Protein AF-A0A924NUQ8-F1 (afdb_monomer)

Nearest PDB structures (foldseek):
  4kie-assembly1_A  TM=9.791E-01  e=3.084E-03  Escherichia coli K-12
  6hq7-assembly1_A  TM=9.470E-01  e=2.640E-02  Bdellovibrio bacteriovorus HD100
  6hq4-assembly1_B  TM=9.842E-01  e=3.732E-02  Bdellovibrio bacteriovorus HD100
  4q6j-assembly1_B  TM=9.111E-01  e=3.032E-02  Listeria monocytogenes EGD-e
  3u2e-assembly1_B  TM=9.260E-01  e=7.995E-02  Caulobacter vibrioides CB15

Radius of gyration: 15.74 Å; Cα contacts (8 Å, |Δi|>4): 49; chains: 1; bounding box: 43×20×31 Å

pLDDT: mean 89.88, std 14.86, range [42.31, 98.81]

Secondary structure (DSSP, 8-state):
-GGGT---EEE---SHHHHHHHHHTT--EEESTTT-----HHHHIIIIIS-TT-------

Structure (mmCIF, N/CA/C/O backbone):
data_AF-A0A924NUQ8-F1
#
_entry.id   AF-A0A924NUQ8-F1
#
loop_
_atom_site.group_PDB
_atom_site.id
_atom_site.type_symbol
_atom_site.label_atom_id
_atom_site.label_alt_id
_atom_site.label_comp_id
_atom_site.label_asym_id
_atom_site.label_entity_id
_atom_site.label_seq_id
_atom_site.pdbx_PDB_ins_code
_atom_site.Cartn_x
_atom_site.Cartn_y
_atom_site.Cartn_z
_atom_site.occupancy
_atom_site.B_iso_or_equiv
_atom_site.auth_seq_id
_atom_site.auth_comp_id
_atom_site.auth_asym_id
_atom_site.auth_atom_id
_atom_site.pdbx_PDB_model_num
ATOM 1 N N . ALA A 1 1 ? 8.647 -7.460 -15.663 1.00 78.94 1 ALA A N 1
ATOM 2 C CA . ALA A 1 1 ? 7.206 -7.158 -15.786 1.00 78.94 1 ALA A CA 1
ATOM 3 C C . ALA A 1 1 ? 6.909 -6.165 -16.906 1.00 78.94 1 ALA A C 1
ATOM 5 O O . ALA A 1 1 ? 6.095 -6.485 -17.764 1.00 78.94 1 ALA A O 1
ATOM 6 N N . HIS A 1 2 ? 7.610 -5.023 -16.974 1.00 84.56 2 HIS A N 1
ATOM 7 C CA . HIS A 1 2 ? 7.349 -3.990 -17.991 1.00 84.56 2 HIS A CA 1
ATOM 8 C C . HIS A 1 2 ? 7.432 -4.484 -19.441 1.00 84.56 2 HIS A C 1
ATOM 10 O O . HIS A 1 2 ? 6.574 -4.137 -20.245 1.00 84.56 2 HIS A O 1
ATOM 16 N N . ALA A 1 3 ? 8.383 -5.368 -19.766 1.00 91.94 3 ALA A N 1
ATOM 17 C CA . ALA A 1 3 ? 8.499 -5.963 -21.106 1.00 91.94 3 ALA A CA 1
ATOM 18 C C . ALA A 1 3 ? 7.252 -6.763 -21.539 1.00 91.94 3 ALA A C 1
ATOM 20 O O . ALA A 1 3 ? 6.954 -6.852 -22.726 1.00 91.94 3 ALA A O 1
ATOM 21 N N . PHE A 1 4 ? 6.504 -7.302 -20.574 1.00 92.75 4 PHE A N 1
ATOM 22 C CA . PHE A 1 4 ? 5.265 -8.047 -20.802 1.00 92.75 4 PHE A CA 1
ATOM 23 C C . PHE A 1 4 ? 4.009 -7.190 -20.587 1.00 92.75 4 PHE A C 1
ATOM 25 O O . PHE A 1 4 ? 2.904 -7.718 -20.646 1.00 92.75 4 PHE A O 1
ATOM 32 N N . LYS A 1 5 ? 4.164 -5.878 -20.339 1.00 90.62 5 LYS A N 1
ATOM 33 C CA . LYS A 1 5 ? 3.067 -4.932 -20.057 1.00 90.62 5 LYS A CA 1
ATOM 34 C C . LYS A 1 5 ? 2.145 -5.388 -18.918 1.00 90.62 5 LYS A C 1
ATOM 36 O O . LYS A 1 5 ? 0.947 -5.120 -18.933 1.00 90.62 5 LYS A O 1
ATOM 41 N N . LEU A 1 6 ? 2.710 -6.093 -17.942 1.00 95.69 6 LEU A N 1
ATOM 42 C CA . LEU A 1 6 ? 1.992 -6.517 -16.746 1.00 95.69 6 LEU A CA 1
ATOM 43 C C . LEU A 1 6 ? 2.070 -5.424 -15.684 1.00 95.69 6 LEU A C 1
ATOM 45 O O . LEU A 1 6 ? 3.140 -4.840 -15.505 1.00 95.69 6 LEU A O 1
ATOM 49 N N . LYS A 1 7 ? 0.964 -5.222 -14.963 1.00 96.62 7 LYS A N 1
ATOM 50 C CA . LYS A 1 7 ? 0.949 -4.434 -13.730 1.00 96.62 7 LYS A CA 1
ATOM 51 C C . LYS A 1 7 ? 1.645 -5.192 -12.604 1.00 96.62 7 LYS A C 1
ATOM 53 O O . LYS A 1 7 ? 1.519 -6.415 -12.514 1.00 96.62 7 LYS A O 1
ATOM 58 N N . VAL A 1 8 ? 2.345 -4.468 -11.744 1.00 96.69 8 VAL A N 1
ATOM 59 C CA . VAL A 1 8 ? 3.054 -5.006 -10.583 1.00 96.69 8 VAL A CA 1
ATOM 60 C C . VAL A 1 8 ? 2.587 -4.315 -9.312 1.00 96.69 8 VAL A C 1
ATOM 62 O O . VAL A 1 8 ? 2.624 -3.090 -9.216 1.00 96.69 8 VAL A O 1
ATOM 65 N N . VAL A 1 9 ? 2.240 -5.132 -8.320 1.00 97.94 9 VAL A N 1
ATOM 66 C CA . VAL A 1 9 ? 2.093 -4.729 -6.920 1.00 97.94 9 VAL A CA 1
ATOM 67 C C . VAL A 1 9 ? 3.393 -5.044 -6.180 1.00 97.94 9 VAL A C 1
ATOM 69 O O . VAL A 1 9 ? 3.887 -6.170 -6.248 1.00 97.94 9 VAL A O 1
ATOM 72 N N . ALA A 1 10 ? 3.940 -4.062 -5.467 1.00 98.38 10 ALA A N 1
ATOM 73 C CA . ALA A 1 10 ? 4.966 -4.287 -4.454 1.00 98.38 10 ALA A CA 1
ATOM 74 C C . ALA A 1 10 ? 4.321 -4.377 -3.063 1.00 98.38 10 ALA A C 1
ATOM 76 O O . ALA A 1 10 ? 3.712 -3.414 -2.596 1.00 98.38 10 ALA A O 1
ATOM 77 N N . GLU A 1 11 ? 4.469 -5.520 -2.395 1.00 98.56 11 GLU A N 1
ATOM 78 C CA . GLU A 1 11 ? 3.976 -5.746 -1.030 1.00 98.56 11 GLU A CA 1
ATOM 79 C C . GLU A 1 11 ? 5.086 -5.532 0.011 1.00 98.56 11 GLU A C 1
ATOM 81 O O . GLU A 1 11 ? 6.271 -5.684 -0.286 1.00 98.56 11 GLU A O 1
ATOM 86 N N . GLY A 1 12 ? 4.704 -5.194 1.245 1.00 98.31 12 GLY A N 1
ATOM 87 C CA . GLY A 1 12 ? 5.644 -4.973 2.348 1.00 98.31 12 GLY A CA 1
ATOM 88 C C . GLY A 1 12 ? 6.332 -3.604 2.333 1.00 98.31 12 GLY A C 1
ATOM 89 O O . GLY A 1 12 ? 7.457 -3.481 2.805 1.00 98.31 12 GLY A O 1
ATOM 90 N N . VAL A 1 13 ? 5.689 -2.565 1.785 1.00 98.75 13 VAL A N 1
ATOM 91 C CA . VAL A 1 13 ? 6.212 -1.187 1.828 1.00 98.75 13 VAL A CA 1
ATOM 92 C C . VAL A 1 13 ? 5.964 -0.571 3.208 1.00 98.75 13 VAL A C 1
ATOM 94 O O . VAL A 1 13 ? 4.826 -0.290 3.583 1.00 98.75 13 VAL A O 1
ATOM 97 N N . GLU A 1 14 ? 7.027 -0.348 3.967 1.00 98.75 14 GLU A N 1
ATOM 98 C CA . GLU A 1 14 ? 6.982 0.117 5.359 1.00 98.75 14 GLU A CA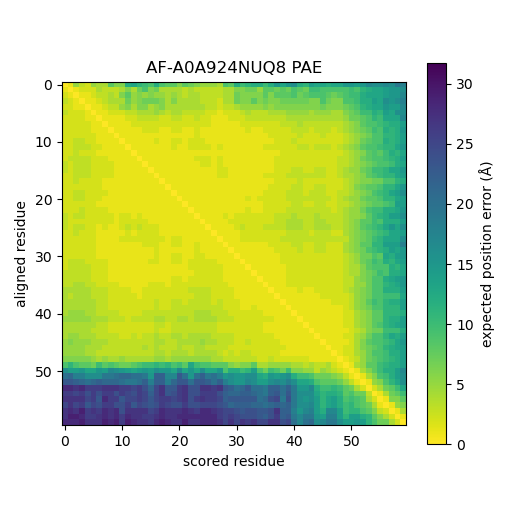 1
ATOM 99 C C . GLU A 1 14 ? 7.557 1.527 5.538 1.00 98.75 14 GLU A C 1
ATOM 101 O O . GLU A 1 14 ? 7.212 2.207 6.502 1.00 98.75 14 GLU A O 1
ATOM 106 N N . THR A 1 15 ? 8.394 2.003 4.606 1.00 98.75 15 THR A N 1
ATOM 107 C CA . THR A 1 15 ? 9.058 3.312 4.708 1.00 98.75 15 THR A CA 1
ATOM 108 C C . THR A 1 15 ? 8.875 4.184 3.467 1.00 98.75 15 THR A C 1
ATOM 110 O O . THR A 1 15 ? 8.766 3.702 2.336 1.00 98.75 15 THR A O 1
ATOM 113 N N . GLU A 1 16 ? 8.912 5.505 3.665 1.00 98.69 16 GLU A N 1
ATOM 114 C CA . GLU A 1 16 ? 8.861 6.486 2.570 1.00 98.69 16 GLU A CA 1
ATOM 115 C C . GLU A 1 16 ? 9.997 6.302 1.557 1.00 98.69 16 GLU A C 1
ATOM 117 O O . GLU A 1 16 ? 9.819 6.505 0.356 1.00 98.69 16 GLU A O 1
ATOM 122 N N . GLU A 1 17 ? 11.172 5.870 2.019 1.00 98.69 17 GLU A N 1
ATOM 123 C CA . GLU A 1 17 ? 12.309 5.597 1.145 1.00 98.69 17 GLU A CA 1
ATOM 124 C C . GLU A 1 17 ? 12.028 4.433 0.183 1.00 98.69 17 GLU A C 1
ATOM 126 O O . GLU A 1 17 ? 12.296 4.557 -1.016 1.00 98.69 17 GLU A O 1
ATOM 131 N N . GLN A 1 18 ? 11.425 3.344 0.676 1.00 98.81 18 GLN A N 1
ATOM 132 C CA . GLN A 1 18 ? 11.006 2.207 -0.151 1.00 98.81 18 GLN A CA 1
ATOM 133 C C . GLN A 1 18 ? 9.948 2.636 -1.175 1.00 98.81 18 GLN A C 1
ATOM 135 O O . GLN A 1 18 ? 10.104 2.364 -2.365 1.00 98.81 18 GLN A O 1
ATOM 140 N N . SER A 1 19 ? 8.915 3.366 -0.738 1.00 98.62 19 SER A N 1
ATOM 141 C CA . SER A 1 19 ? 7.872 3.928 -1.613 1.00 98.62 19 SER A CA 1
ATOM 142 C C . SER A 1 19 ? 8.477 4.792 -2.724 1.00 98.62 19 SER A C 1
ATOM 144 O O . SER A 1 19 ? 8.174 4.609 -3.906 1.00 98.62 19 SER A O 1
ATOM 146 N N . ARG A 1 20 ? 9.404 5.693 -2.377 1.00 98.62 20 ARG A N 1
ATOM 147 C CA . ARG A 1 20 ? 10.088 6.560 -3.345 1.00 98.62 20 ARG A CA 1
ATOM 148 C C . ARG A 1 20 ? 10.891 5.756 -4.365 1.00 98.62 20 ARG A C 1
ATOM 150 O O . ARG A 1 20 ? 10.811 6.051 -5.557 1.00 98.62 20 ARG A O 1
ATOM 157 N N . LEU A 1 21 ? 11.651 4.754 -3.922 1.00 98.62 21 LEU A N 1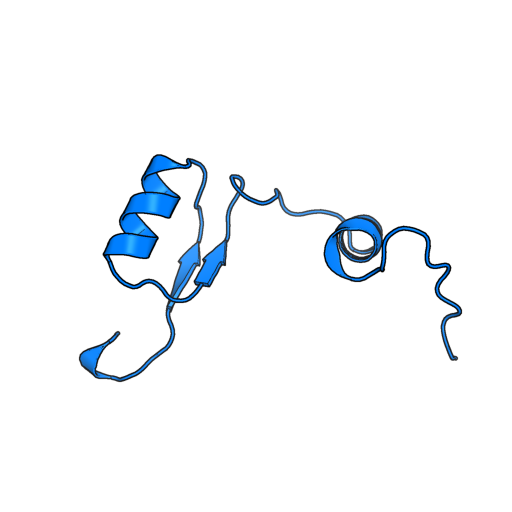
ATOM 158 C CA . LEU A 1 21 ? 12.432 3.897 -4.814 1.00 98.62 21 LEU A CA 1
ATOM 159 C C . LEU A 1 21 ? 11.526 3.120 -5.779 1.00 98.62 21 LEU A C 1
ATOM 161 O O . LEU A 1 21 ? 11.771 3.125 -6.984 1.00 98.62 21 LEU A O 1
ATOM 165 N N . LEU A 1 22 ? 10.445 2.523 -5.276 1.00 98.38 22 LEU A N 1
ATOM 166 C CA . LEU A 1 22 ? 9.485 1.771 -6.086 1.00 98.38 22 LEU A CA 1
ATOM 167 C C . LEU A 1 22 ? 8.792 2.656 -7.133 1.00 98.38 22 LEU A C 1
ATOM 169 O O . LEU A 1 22 ? 8.615 2.224 -8.273 1.00 98.38 22 LEU A O 1
ATOM 173 N N . ARG A 1 23 ? 8.473 3.916 -6.797 1.00 97.50 23 ARG A N 1
ATOM 174 C CA . ARG A 1 23 ? 7.941 4.895 -7.766 1.00 97.50 23 ARG A CA 1
ATOM 175 C C . ARG A 1 23 ? 8.949 5.189 -8.873 1.00 97.50 23 ARG A C 1
ATOM 177 O O . ARG A 1 23 ? 8.577 5.198 -10.041 1.00 97.50 23 ARG A O 1
ATOM 184 N N . LEU A 1 24 ? 10.220 5.397 -8.523 1.00 97.94 24 LEU A N 1
ATOM 185 C CA . LEU A 1 24 ? 11.291 5.640 -9.500 1.00 97.94 24 LEU A CA 1
ATOM 186 C C . LEU A 1 24 ? 11.519 4.438 -10.424 1.00 97.94 24 LEU A C 1
ATOM 188 O O . LEU A 1 24 ? 11.834 4.616 -11.596 1.00 97.94 24 LEU A O 1
ATOM 192 N N . MET A 1 25 ? 11.325 3.224 -9.911 1.00 96.56 25 MET A N 1
ATOM 193 C CA . MET A 1 25 ? 11.389 1.989 -10.692 1.00 96.56 25 MET A CA 1
ATOM 194 C C . MET A 1 25 ? 10.145 1.752 -11.560 1.00 96.56 25 MET A C 1
ATOM 196 O O . MET A 1 25 ? 10.118 0.775 -12.302 1.00 96.56 25 MET A O 1
ATOM 200 N N . GLY A 1 26 ? 9.119 2.606 -11.482 1.00 95.75 26 GLY A N 1
ATOM 201 C CA . GLY 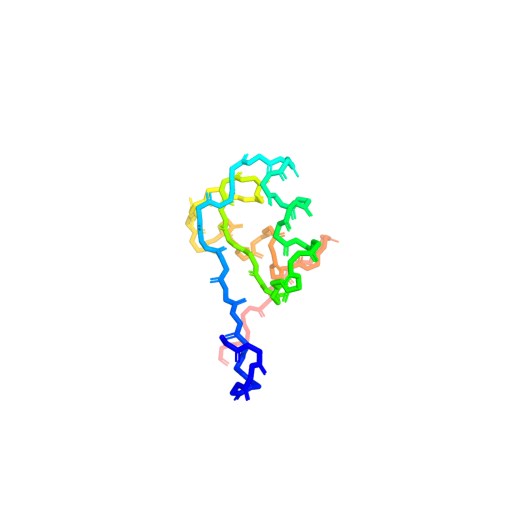A 1 26 ? 7.880 2.448 -12.246 1.00 95.75 26 GLY A CA 1
ATOM 202 C C . GLY A 1 26 ? 7.020 1.276 -11.771 1.00 95.75 26 GLY A C 1
ATOM 203 O O . GLY A 1 26 ? 6.439 0.574 -12.597 1.00 95.75 26 GLY A O 1
ATOM 204 N N . CYS A 1 27 ? 6.986 1.014 -10.463 1.00 97.75 27 CYS A N 1
ATOM 205 C CA . CYS A 1 27 ? 6.024 0.090 -9.867 1.00 97.75 27 CYS A CA 1
ATOM 206 C C . CYS A 1 27 ? 4.613 0.702 -9.908 1.00 97.75 27 CYS A C 1
ATOM 208 O O . CYS A 1 27 ? 4.450 1.883 -9.597 1.00 97.75 27 CYS A O 1
ATOM 210 N N . ASP A 1 28 ? 3.615 -0.086 -10.314 1.00 97.81 28 ASP A N 1
ATOM 211 C CA . ASP A 1 28 ? 2.257 0.406 -10.572 1.00 97.81 28 ASP A CA 1
ATOM 212 C C . ASP A 1 28 ? 1.466 0.636 -9.281 1.00 97.81 28 ASP A C 1
ATOM 214 O O . ASP A 1 28 ? 0.771 1.642 -9.135 1.00 97.81 28 ASP A O 1
ATOM 218 N N . GLU A 1 29 ? 1.568 -0.306 -8.347 1.00 98.19 29 GLU A N 1
ATOM 219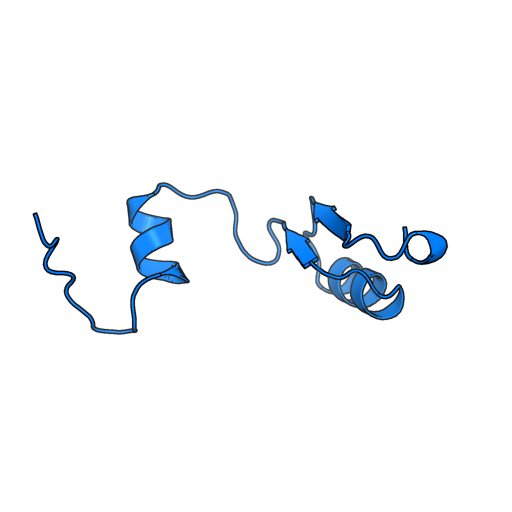 C CA . GLU A 1 29 ? 0.753 -0.36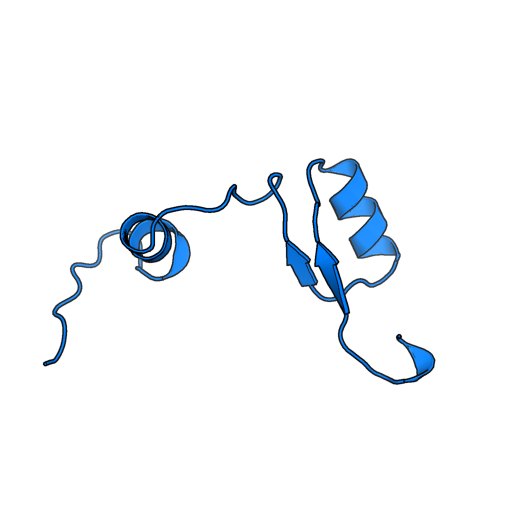0 -7.138 1.00 98.19 29 GLU A CA 1
ATOM 220 C C . GLU A 1 29 ? 1.606 -0.813 -5.943 1.00 98.19 29 GLU A C 1
ATOM 222 O O . GLU A 1 29 ? 2.608 -1.515 -6.093 1.00 98.19 29 GLU A O 1
ATOM 227 N N . MET A 1 30 ? 1.239 -0.388 -4.734 1.00 98.44 30 MET A N 1
ATOM 228 C CA . MET A 1 30 ? 2.014 -0.659 -3.520 1.00 98.44 30 MET A CA 1
ATOM 229 C C . MET A 1 30 ? 1.096 -0.987 -2.349 1.00 98.44 30 MET A C 1
ATOM 231 O O . MET A 1 30 ? 0.063 -0.343 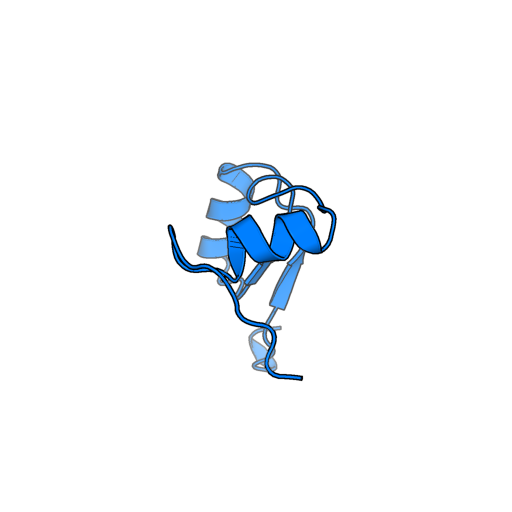-2.167 1.00 98.44 30 MET A O 1
ATOM 235 N N . GLN A 1 31 ? 1.517 -1.938 -1.521 1.00 98.69 31 GLN A N 1
ATOM 236 C CA . GLN A 1 31 ? 0.840 -2.331 -0.292 1.00 98.69 31 GLN A CA 1
ATOM 237 C C . GLN A 1 31 ? 1.853 -2.462 0.846 1.00 98.69 31 GLN A C 1
ATOM 239 O O . GLN A 1 31 ? 2.923 -3.043 0.682 1.00 98.69 31 GLN A O 1
ATOM 244 N N . GLY A 1 32 ? 1.506 -1.970 2.031 1.00 98.44 32 GLY A N 1
ATOM 245 C CA . GLY A 1 32 ? 2.306 -2.189 3.231 1.00 98.44 32 GLY A CA 1
ATOM 246 C C . GLY A 1 32 ? 1.965 -1.234 4.366 1.00 98.44 32 GLY A C 1
ATOM 247 O O . GLY A 1 32 ? 1.088 -0.374 4.238 1.00 98.44 32 GLY A O 1
ATOM 248 N N . PHE A 1 33 ? 2.665 -1.404 5.489 1.00 98.62 33 PHE A N 1
ATOM 249 C CA . PHE A 1 33 ? 2.374 -0.703 6.741 1.00 98.62 33 PHE A CA 1
ATOM 250 C C . PHE A 1 33 ? 2.634 0.803 6.666 1.00 98.62 33 PHE A C 1
ATOM 252 O O . PHE A 1 33 ? 2.077 1.535 7.480 1.00 98.62 33 PHE A O 1
ATOM 259 N N . LEU A 1 34 ? 3.390 1.271 5.664 1.00 98.56 34 LEU A N 1
ATOM 260 C CA . LEU A 1 34 ? 3.506 2.696 5.358 1.00 98.56 34 LEU A CA 1
ATOM 261 C C . LEU A 1 34 ? 2.130 3.334 5.107 1.00 98.56 34 LEU A C 1
ATOM 263 O O . LEU A 1 34 ? 1.892 4.469 5.507 1.00 98.56 34 LEU A O 1
ATOM 267 N N . PHE A 1 35 ? 1.225 2.605 4.445 1.00 97.75 35 PHE A N 1
ATOM 268 C CA . PHE A 1 35 ? -0.117 3.085 4.113 1.00 97.75 35 PHE A CA 1
ATOM 269 C C . PHE A 1 35 ? -1.131 2.693 5.188 1.00 97.75 35 PHE A C 1
ATOM 271 O O . PHE A 1 35 ? -1.889 3.524 5.688 1.00 97.75 35 PHE A O 1
ATOM 278 N N . SER A 1 36 ? -1.173 1.404 5.528 1.00 98.12 36 SER A N 1
ATOM 279 C CA . SER A 1 36 ? -2.027 0.878 6.589 1.00 98.12 36 SER A CA 1
ATOM 280 C C . SER A 1 36 ? -1.618 -0.548 6.956 1.00 98.12 36 SER A C 1
ATOM 282 O O . SER A 1 36 ? -1.300 -1.332 6.057 1.00 98.12 36 SER A O 1
ATOM 284 N N . PRO A 1 37 ? -1.675 -0.942 8.239 1.00 97.69 37 PRO A N 1
ATOM 285 C CA . PRO A 1 37 ? -1.727 -2.359 8.573 1.00 97.69 37 PRO A CA 1
ATOM 286 C C . PRO A 1 37 ? -3.038 -2.985 8.051 1.00 97.69 37 PRO A C 1
ATOM 288 O O . PRO A 1 37 ? -3.997 -2.263 7.766 1.00 97.69 37 PRO A O 1
ATOM 291 N N . PRO A 1 38 ? -3.135 -4.323 7.967 1.00 97.38 38 PRO A N 1
ATOM 292 C CA . PRO A 1 38 ? -4.418 -4.996 7.822 1.00 97.38 38 PRO A CA 1
ATOM 293 C C . PRO A 1 38 ? -5.372 -4.559 8.934 1.00 97.38 38 PRO A C 1
ATOM 295 O O . PRO A 1 38 ? -4.991 -4.488 10.104 1.00 97.38 38 PRO A O 1
ATOM 298 N N . VAL A 1 39 ? -6.618 -4.272 8.571 1.00 97.44 39 VAL A N 1
ATOM 299 C CA . VAL A 1 39 ? -7.652 -3.835 9.511 1.00 97.44 39 VAL A CA 1
ATOM 300 C C . VAL A 1 39 ? -8.923 -4.669 9.338 1.00 97.44 39 VAL A C 1
ATOM 302 O O . VAL A 1 39 ? -9.149 -5.215 8.256 1.00 97.44 39 VAL A O 1
ATOM 305 N N . PRO A 1 40 ? -9.772 -4.763 10.377 1.00 98.19 40 PRO A N 1
ATOM 306 C CA . PRO A 1 40 ? -11.116 -5.317 10.253 1.00 98.19 40 PRO A CA 1
ATOM 307 C C . PRO A 1 40 ? -11.939 -4.643 9.143 1.00 98.19 40 PRO A C 1
ATOM 309 O O . PRO A 1 40 ? -11.709 -3.484 8.792 1.00 98.19 40 PRO A O 1
ATOM 312 N N . ALA A 1 41 ? -12.909 -5.372 8.588 1.00 96.44 41 ALA A N 1
ATOM 313 C CA . ALA A 1 41 ? -13.682 -4.925 7.427 1.00 96.44 41 ALA A CA 1
ATOM 314 C C . ALA A 1 41 ? -14.481 -3.634 7.682 1.00 96.44 41 ALA A C 1
ATOM 316 O O . ALA A 1 41 ? -14.546 -2.771 6.809 1.00 96.44 41 ALA A O 1
ATOM 317 N N . ASP A 1 42 ? -15.042 -3.469 8.879 1.00 96.00 42 ASP A N 1
ATOM 318 C CA . ASP A 1 42 ? -15.756 -2.262 9.304 1.00 96.00 42 ASP A CA 1
ATOM 319 C C . ASP A 1 42 ? -14.825 -1.041 9.357 1.00 96.00 42 ASP A C 1
ATOM 321 O O . ASP A 1 42 ? -15.170 0.033 8.861 1.00 96.00 42 ASP A O 1
ATOM 325 N N . VAL A 1 43 ? -13.604 -1.222 9.867 1.00 95.56 43 VAL A N 1
ATOM 326 C CA . VAL A 1 43 ? -12.571 -0.179 9.883 1.00 95.56 43 VAL A CA 1
ATOM 327 C C . VAL A 1 43 ? -12.117 0.162 8.463 1.00 95.56 43 VAL A C 1
ATOM 329 O O . VAL A 1 43 ? -11.958 1.340 8.144 1.00 95.56 43 VAL A O 1
ATOM 332 N N . PHE A 1 44 ? -11.927 -0.838 7.596 1.00 95.88 44 PHE A N 1
ATOM 333 C CA . PHE A 1 44 ? -11.583 -0.612 6.190 1.00 95.88 44 PHE A CA 1
ATOM 334 C C . PHE A 1 44 ? -12.669 0.200 5.483 1.00 95.88 44 PHE A C 1
ATOM 336 O O . PHE A 1 44 ? -12.369 1.200 4.829 1.00 95.88 44 PHE A O 1
ATOM 343 N N . GLN A 1 45 ? -13.931 -0.197 5.661 1.00 94.69 45 GLN A N 1
ATOM 344 C CA . GLN A 1 45 ? -15.076 0.483 5.076 1.00 94.69 45 GLN A CA 1
ATOM 345 C C . GLN A 1 45 ? -15.090 1.956 5.494 1.00 94.69 45 GLN A C 1
ATOM 347 O O . GLN A 1 45 ? -15.095 2.830 4.630 1.00 94.69 45 GLN A O 1
ATOM 352 N N . GLN A 1 46 ? -14.991 2.239 6.794 1.00 93.19 46 GLN A N 1
ATOM 353 C CA . GLN A 1 46 ? -14.978 3.609 7.315 1.00 93.19 46 GLN A CA 1
ATOM 354 C C . GLN A 1 46 ? -13.792 4.445 6.819 1.00 93.19 46 GLN A C 1
ATOM 356 O O . GLN A 1 46 ? -13.966 5.628 6.540 1.00 93.19 46 GLN A O 1
ATOM 361 N N . LYS A 1 47 ? -12.593 3.859 6.725 1.00 91.94 47 LYS A N 1
ATOM 362 C CA . LYS A 1 47 ? -11.371 4.593 6.363 1.00 91.94 47 LYS A CA 1
ATOM 363 C C . LYS A 1 47 ? -11.203 4.822 4.864 1.00 91.94 47 LYS A C 1
ATOM 365 O O . LYS A 1 47 ? -10.644 5.846 4.484 1.00 91.94 47 LYS A O 1
ATOM 370 N N . PHE A 1 48 ? -11.616 3.865 4.035 1.00 93.12 48 PHE A N 1
ATOM 371 C CA . PHE A 1 48 ? -11.216 3.821 2.624 1.00 93.12 48 PHE A CA 1
ATOM 372 C C . PHE A 1 48 ? -12.381 3.746 1.634 1.00 93.12 48 PHE A C 1
ATOM 374 O O . PHE A 1 48 ? -12.176 4.063 0.465 1.00 93.12 48 PHE A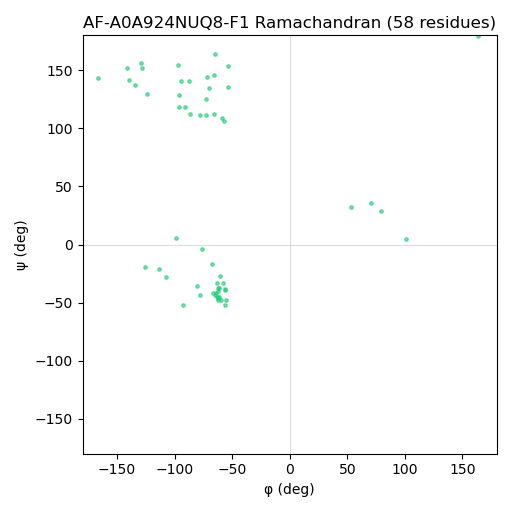 O 1
ATOM 381 N N . LEU A 1 49 ? -13.585 3.340 2.059 1.00 92.56 49 LEU A N 1
ATOM 382 C CA . LEU A 1 49 ? -14.741 3.209 1.159 1.00 92.56 49 LEU A CA 1
ATOM 383 C C . LEU A 1 49 ? -15.798 4.298 1.360 1.00 92.56 49 LEU A C 1
ATOM 385 O O . LEU A 1 49 ? -16.524 4.611 0.417 1.00 92.56 49 LEU A O 1
ATOM 389 N N . LEU A 1 50 ? -15.919 4.860 2.568 1.00 85.12 50 LEU A N 1
ATOM 390 C CA . LEU A 1 50 ? -16.958 5.845 2.877 1.00 85.12 50 LEU A CA 1
ATOM 391 C C . LEU A 1 50 ? -16.469 7.285 2.717 1.00 85.12 50 LEU A C 1
ATOM 393 O O . LEU A 1 50 ? -15.350 7.606 3.119 1.00 85.12 50 LEU A O 1
ATOM 397 N N . PRO A 1 51 ? -17.312 8.187 2.181 1.00 78.31 51 PRO A N 1
ATOM 398 C CA . PRO A 1 51 ? -17.009 9.607 2.187 1.00 78.31 51 PRO A CA 1
ATOM 399 C C . PRO A 1 51 ? -16.995 10.128 3.626 1.00 78.31 51 PRO A C 1
ATOM 401 O O . PRO A 1 51 ? -17.784 9.690 4.469 1.00 78.31 51 PRO A O 1
ATOM 404 N N . ALA A 1 52 ? -16.123 11.099 3.901 1.00 69.06 52 ALA A N 1
ATOM 405 C CA . ALA A 1 52 ? -16.055 11.746 5.205 1.00 69.06 52 ALA A CA 1
ATOM 406 C C . ALA A 1 52 ? -17.428 12.354 5.566 1.00 69.06 52 ALA A C 1
ATOM 408 O O . ALA A 1 52 ? -17.843 13.353 4.984 1.00 69.06 52 ALA A O 1
ATOM 409 N N . GLY A 1 53 ? -18.139 11.713 6.504 1.00 68.94 53 GLY A N 1
ATOM 410 C CA . GLY A 1 53 ? -19.468 12.120 6.982 1.00 68.94 53 GLY A CA 1
ATOM 411 C C . GLY A 1 53 ? -20.677 11.347 6.425 1.00 68.94 53 GLY A C 1
ATOM 412 O O . GLY A 1 53 ? -21.806 11.714 6.741 1.00 68.94 53 GLY A O 1
ATOM 413 N N . GLY A 1 54 ? -20.495 10.295 5.618 1.00 55.47 54 GLY A N 1
ATOM 414 C CA . GLY A 1 54 ? -21.607 9.543 5.017 1.00 55.47 54 GLY A CA 1
ATOM 415 C C . GLY A 1 54 ? -22.100 8.357 5.854 1.00 55.47 54 GLY A C 1
ATOM 416 O O . GLY A 1 54 ? -21.364 7.396 6.063 1.00 55.47 54 GLY A O 1
ATOM 417 N N . SER A 1 55 ? -23.370 8.386 6.272 1.00 57.41 55 SER A N 1
ATOM 418 C CA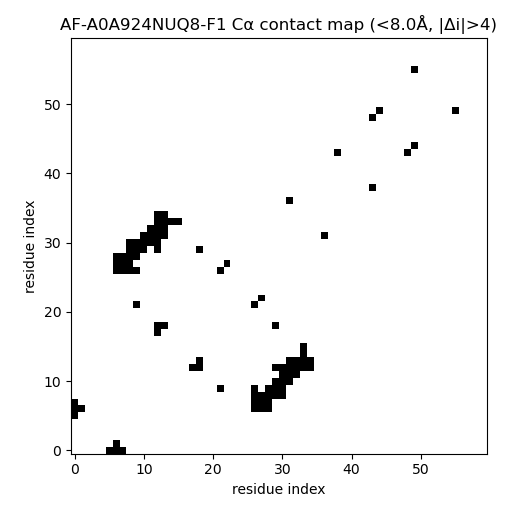 . SER A 1 55 ? -24.093 7.193 6.733 1.00 57.41 55 SER A CA 1
ATOM 419 C C . SER A 1 55 ? -24.428 6.313 5.525 1.00 57.41 55 SER A C 1
ATOM 421 O O . SER A 1 55 ? -25.028 6.791 4.563 1.00 57.41 55 SER A O 1
ATOM 423 N N . VAL A 1 56 ? -24.026 5.042 5.550 1.00 58.09 56 VAL A N 1
ATOM 424 C CA . VAL A 1 56 ? -24.425 4.064 4.529 1.00 58.09 56 VAL A CA 1
ATOM 425 C C . VAL A 1 56 ? -25.746 3.455 4.952 1.00 58.09 56 VAL A C 1
ATOM 427 O O . VAL A 1 56 ? -25.798 2.684 5.908 1.00 58.09 56 VAL A O 1
ATOM 430 N N . THR A 1 57 ? -26.811 3.740 4.216 1.00 57.31 57 THR A N 1
ATOM 431 C CA . THR A 1 57 ? -27.938 2.817 4.163 1.00 57.31 57 THR A CA 1
ATOM 432 C C . THR A 1 57 ? -27.495 1.618 3.332 1.00 57.31 57 THR A C 1
ATOM 434 O O . THR A 1 57 ? -27.252 1.745 2.132 1.00 57.31 57 THR A O 1
ATOM 437 N N . LEU A 1 58 ? -27.338 0.451 3.967 1.00 54.25 58 LEU A N 1
ATOM 438 C CA . LEU A 1 58 ? -27.260 -0.805 3.223 1.00 54.25 58 LEU A CA 1
ATOM 439 C C . LEU A 1 58 ? -28.565 -0.914 2.426 1.00 54.25 58 LEU A C 1
ATOM 441 O O . LEU A 1 58 ? -29.634 -1.085 3.013 1.00 54.25 58 LEU A O 1
ATOM 445 N N . ALA A 1 59 ? -28.491 -0.763 1.106 1.00 48.78 59 ALA A N 1
ATOM 446 C CA . ALA A 1 59 ? -29.561 -1.235 0.247 1.00 48.78 59 ALA A CA 1
ATOM 447 C C . ALA A 1 59 ? -29.565 -2.765 0.371 1.00 48.78 59 ALA A C 1
ATOM 449 O O . ALA A 1 59 ? -28.573 -3.411 0.027 1.00 48.78 59 ALA A O 1
ATOM 450 N N . ALA A 1 60 ? -30.631 -3.280 0.984 1.00 42.31 60 ALA A N 1
ATOM 451 C CA . ALA A 1 60 ? -30.940 -4.702 1.075 1.00 42.31 60 ALA A CA 1
ATOM 452 C C . ALA A 1 60 ? -31.229 -5.298 -0.309 1.00 42.31 60 ALA A C 1
ATOM 454 O O . ALA A 1 60 ? -31.761 -4.553 -1.166 1.00 42.31 60 ALA A O 1
#

Sequence (60 aa):
AHAFKLKVVAEGVETEEQSRLLRLMGCDEMQGFLFSPPVPADVFQQKFLLPAGGSVTLAA

Solvent-accessible surface area (backbone atoms only — not comparable to full-atom values): 3920 Å² total; per-residue (Å²): 93,71,94,74,72,49,86,44,74,46,73,74,35,60,44,72,68,55,50,52,51,41,53,76,71,64,51,73,42,76,41,26,59,59,81,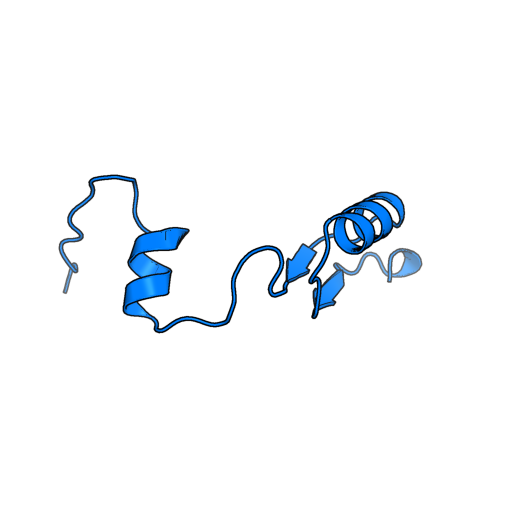47,67,93,67,59,68,70,58,44,39,62,72,73,70,43,61,97,89,62,84,80,78,79,82,127

Mean predicted aligned error: 6.08 Å

Foldseek 3Di:
DVVVPDADEAEADCDPVSVVVCVVVVHRHYYHVVVHDDDDPVVCCVPPVDDDPDDDDPPD